Protein AF-A0A0D9X456-F1 (afdb_monomer)

Organism: NCBI:txid77586

Mean predicted aligned error: 15.28 Å

Sequence (81 aa):
MAEAAATAVECGVDVHVIAFLPGGDGATKHTFLGAPTEATAAAEVAKRNQAAAAKDKTKLMAFVGKDVSKMTMEEAKTIRN

Radius of gyration: 27.47 Å; Cα contacts (8 Å, |Δi|>4): 62; chains: 1; bounding box: 58×26×68 Å

Structure (mmCIF, N/CA/C/O backbone):
data_AF-A0A0D9X456-F1
#
_entry.id   AF-A0A0D9X456-F1
#
loop_
_atom_site.group_PDB
_atom_site.id
_atom_site.type_symbol
_atom_site.label_atom_id
_atom_site.label_alt_id
_atom_site.label_comp_id
_atom_site.label_asym_id
_atom_site.label_entity_id
_atom_site.label_seq_id
_atom_site.pdbx_PDB_ins_code
_atom_site.Cartn_x
_atom_site.Cartn_y
_atom_site.Cartn_z
_atom_site.occupancy
_atom_site.B_iso_or_equiv
_atom_site.auth_seq_id
_atom_site.auth_comp_id
_atom_site.auth_asym_id
_atom_site.auth_atom_id
_atom_site.pdbx_PDB_model_num
ATOM 1 N N . MET A 1 1 ? 12.975 5.954 -15.655 1.00 74.38 1 MET A N 1
ATOM 2 C CA . MET A 1 1 ? 12.940 5.945 -14.172 1.00 74.38 1 MET A CA 1
ATOM 3 C C . MET A 1 1 ? 12.439 7.248 -13.573 1.00 74.38 1 MET A C 1
ATOM 5 O O . MET A 1 1 ? 11.651 7.156 -12.648 1.00 74.38 1 MET A O 1
ATOM 9 N N . ALA A 1 2 ? 12.838 8.424 -14.078 1.00 78.94 2 ALA A N 1
ATOM 10 C CA . ALA A 1 2 ? 12.320 9.709 -13.585 1.00 78.94 2 ALA A CA 1
ATOM 11 C C . ALA A 1 2 ? 10.780 9.792 -13.622 1.00 78.94 2 ALA A C 1
ATOM 13 O O . ALA A 1 2 ? 10.169 10.230 -12.659 1.00 78.94 2 ALA A O 1
ATOM 14 N N . GLU A 1 3 ? 10.163 9.273 -14.684 1.00 82.44 3 GLU A N 1
ATOM 15 C CA . GLU A 1 3 ? 8.704 9.191 -14.815 1.00 82.44 3 GLU A CA 1
ATOM 16 C C . GLU A 1 3 ? 8.064 8.280 -13.755 1.00 82.44 3 GLU A C 1
ATOM 18 O O . GLU A 1 3 ? 7.165 8.706 -13.047 1.00 82.44 3 GLU A O 1
ATOM 23 N N . ALA A 1 4 ? 8.598 7.070 -13.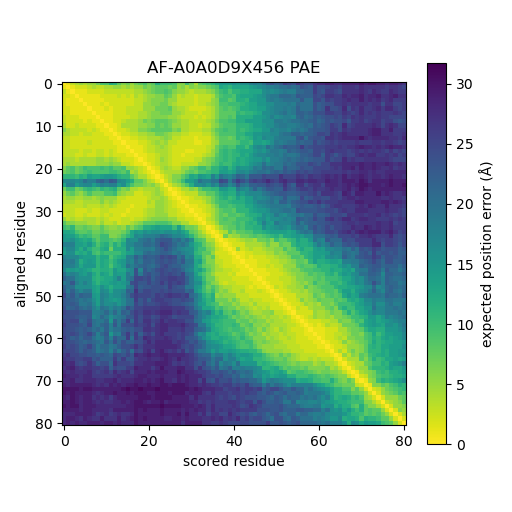547 1.00 82.12 4 ALA A N 1
ATOM 24 C CA . ALA A 1 4 ? 8.109 6.150 -12.512 1.00 82.12 4 ALA A CA 1
ATOM 25 C C . ALA A 1 4 ? 8.240 6.722 -11.088 1.00 82.12 4 ALA A C 1
ATOM 27 O O . ALA A 1 4 ? 7.382 6.476 -10.242 1.00 82.12 4 ALA A O 1
ATOM 28 N N . ALA A 1 5 ? 9.298 7.498 -10.829 1.00 80.12 5 ALA A N 1
ATOM 29 C CA . ALA A 1 5 ? 9.465 8.214 -9.571 1.00 80.12 5 ALA A CA 1
ATOM 30 C C . ALA A 1 5 ? 8.431 9.342 -9.416 1.00 80.12 5 ALA A C 1
ATOM 32 O O . ALA A 1 5 ? 7.855 9.487 -8.341 1.00 80.12 5 ALA A O 1
ATOM 33 N N . ALA A 1 6 ? 8.157 10.103 -10.482 1.00 82.25 6 ALA A N 1
ATOM 34 C CA . ALA A 1 6 ? 7.128 11.140 -10.479 1.00 82.25 6 ALA A CA 1
ATOM 35 C C . ALA A 1 6 ? 5.733 10.544 -10.236 1.00 82.25 6 ALA A C 1
ATOM 37 O O . ALA A 1 6 ? 5.021 11.018 -9.358 1.00 82.25 6 ALA A O 1
ATOM 38 N N . THR A 1 7 ? 5.384 9.442 -10.907 1.00 81.12 7 THR A N 1
ATOM 39 C CA . THR A 1 7 ? 4.098 8.754 -10.712 1.00 81.12 7 THR A CA 1
ATOM 40 C C . THR A 1 7 ? 3.927 8.233 -9.285 1.00 81.12 7 THR A C 1
ATOM 42 O O . THR A 1 7 ? 2.840 8.344 -8.724 1.00 81.12 7 THR A O 1
ATOM 45 N N . ALA A 1 8 ? 4.988 7.700 -8.668 1.00 83.31 8 ALA A N 1
ATOM 46 C CA . ALA A 1 8 ? 4.922 7.242 -7.280 1.00 83.31 8 ALA A CA 1
ATOM 47 C C . ALA A 1 8 ? 4.570 8.388 -6.317 1.00 83.31 8 ALA A C 1
ATOM 49 O O . ALA A 1 8 ? 3.762 8.221 -5.404 1.00 83.31 8 ALA A O 1
ATOM 50 N N . VAL A 1 9 ? 5.140 9.573 -6.552 1.00 81.12 9 VAL A N 1
ATOM 51 C CA . VAL A 1 9 ? 4.896 10.770 -5.739 1.00 81.12 9 VAL A CA 1
ATOM 52 C C . VAL A 1 9 ? 3.523 11.380 -6.025 1.00 81.12 9 VAL A C 1
ATOM 54 O O . VAL A 1 9 ? 2.779 11.649 -5.088 1.00 81.12 9 VAL A O 1
ATOM 57 N N . GLU A 1 10 ? 3.164 11.574 -7.295 1.00 79.81 10 GLU A N 1
ATOM 58 C CA . GLU A 1 10 ? 1.901 12.207 -7.702 1.00 79.81 10 GLU A CA 1
ATOM 59 C C . GLU A 1 10 ? 0.679 11.381 -7.299 1.00 79.81 10 GLU A C 1
ATOM 61 O O . GLU A 1 10 ? -0.321 11.925 -6.833 1.00 79.81 10 GLU A O 1
ATOM 66 N N . CYS A 1 11 ? 0.754 10.061 -7.464 1.00 79.12 11 CYS A N 1
ATOM 67 C CA . CYS A 1 11 ? -0.352 9.170 -7.141 1.00 79.12 11 CYS A CA 1
ATOM 68 C C . CYS A 1 11 ? -0.312 8.671 -5.688 1.00 79.12 11 CYS A C 1
ATOM 70 O O . CYS A 1 11 ? -1.287 8.072 -5.234 1.00 79.12 11 CYS A O 1
ATOM 72 N N . GLY A 1 12 ? 0.788 8.898 -4.961 1.00 77.25 12 GLY A N 1
ATOM 73 C CA . GLY A 1 12 ? 0.981 8.406 -3.594 1.00 77.25 12 GLY A CA 1
ATOM 74 C C . GLY A 1 12 ? 0.897 6.882 -3.479 1.00 77.25 12 GLY A C 1
ATOM 75 O O . GLY A 1 12 ? 0.384 6.362 -2.489 1.00 77.25 12 GLY A O 1
ATOM 76 N N . VAL A 1 13 ? 1.351 6.170 -4.514 1.00 80.75 13 VAL A N 1
ATOM 77 C CA . VAL A 1 13 ? 1.375 4.702 -4.583 1.00 80.75 13 VAL A CA 1
ATOM 78 C C . VAL A 1 13 ? 2.789 4.208 -4.840 1.00 80.75 13 VAL A C 1
ATOM 80 O O . VAL A 1 13 ? 3.588 4.881 -5.489 1.00 80.75 13 VAL A O 1
ATOM 83 N N . ASP A 1 14 ? 3.090 3.003 -4.370 1.00 87.00 14 ASP A N 1
ATOM 84 C CA . ASP A 1 14 ? 4.377 2.375 -4.638 1.00 87.00 14 ASP A CA 1
ATOM 85 C C . ASP A 1 14 ? 4.457 1.909 -6.094 1.00 87.00 14 ASP A C 1
ATOM 87 O O . ASP A 1 14 ? 3.568 1.224 -6.606 1.00 87.00 14 ASP A O 1
ATOM 91 N N . VAL A 1 15 ? 5.555 2.255 -6.764 1.00 87.75 15 VAL A N 1
ATOM 92 C CA . VAL A 1 15 ? 5.814 1.881 -8.156 1.00 87.75 15 VAL A CA 1
ATOM 93 C C . VAL A 1 15 ? 7.026 0.963 -8.216 1.00 87.75 15 VAL A C 1
ATOM 95 O O . VAL A 1 15 ? 8.129 1.309 -7.787 1.00 87.75 15 VAL A O 1
ATOM 98 N N . HIS A 1 16 ? 6.835 -0.219 -8.801 1.00 90.56 16 HIS A N 1
ATOM 99 C CA . HIS A 1 16 ? 7.905 -1.179 -9.050 1.00 90.56 16 HIS A CA 1
ATOM 100 C C . HIS A 1 16 ? 8.213 -1.248 -10.542 1.00 90.56 16 HIS A C 1
ATOM 102 O O . HIS A 1 16 ? 7.350 -1.575 -11.352 1.00 90.56 16 HIS A O 1
ATOM 108 N N . VAL A 1 17 ? 9.467 -0.990 -10.898 1.00 90.75 17 VAL A N 1
ATOM 109 C CA . VAL A 1 17 ? 9.967 -1.112 -12.267 1.00 90.75 17 VAL A CA 1
ATOM 110 C C . VAL A 1 17 ? 10.910 -2.301 -12.328 1.00 90.75 17 VAL A C 1
ATOM 112 O O . VAL A 1 17 ? 11.872 -2.374 -11.566 1.00 90.75 17 VAL A O 1
ATOM 115 N N . ILE A 1 18 ? 10.642 -3.227 -13.243 1.00 90.38 18 ILE A N 1
ATOM 116 C CA . ILE A 1 18 ? 11.528 -4.352 -13.541 1.00 90.38 18 ILE A CA 1
ATOM 117 C C . ILE A 1 18 ? 12.045 -4.139 -14.960 1.00 90.38 18 ILE A C 1
ATOM 119 O O . ILE A 1 18 ? 11.272 -4.192 -15.914 1.00 90.38 18 ILE A O 1
ATOM 123 N N . ALA A 1 19 ? 13.336 -3.853 -15.093 1.00 88.25 19 ALA A N 1
ATOM 124 C CA . ALA A 1 19 ? 13.987 -3.681 -16.382 1.00 8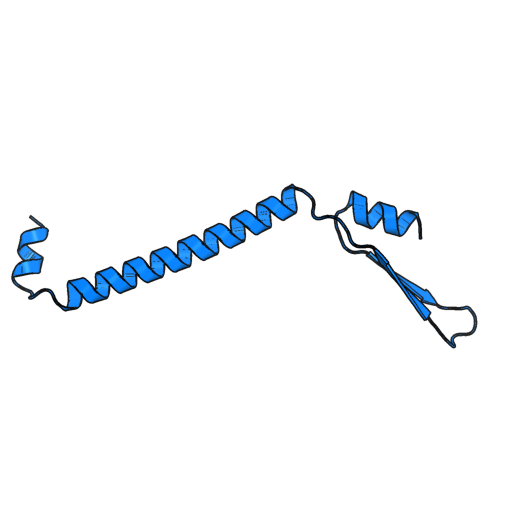8.25 19 ALA A CA 1
ATOM 125 C C . ALA A 1 19 ? 14.768 -4.950 -16.723 1.00 88.25 19 ALA A C 1
ATOM 127 O O . ALA A 1 19 ? 15.666 -5.351 -15.987 1.00 88.25 19 ALA A O 1
ATOM 128 N N . PHE A 1 20 ? 14.417 -5.587 -17.835 1.00 87.44 20 PHE A N 1
ATOM 129 C CA . PHE A 1 20 ? 15.123 -6.762 -18.337 1.00 87.44 20 PHE A CA 1
ATOM 130 C C . PHE A 1 20 ? 16.282 -6.323 -19.224 1.00 87.44 20 PHE A C 1
ATOM 132 O O . PHE A 1 20 ? 16.108 -5.477 -20.105 1.00 87.44 20 PHE A O 1
ATOM 139 N N . LEU A 1 21 ? 17.462 -6.896 -18.994 1.00 81.06 21 LEU A N 1
ATOM 140 C CA . LEU A 1 21 ? 18.611 -6.637 -19.849 1.00 81.06 21 LEU A CA 1
ATOM 141 C C . LEU A 1 21 ? 18.415 -7.339 -21.203 1.00 81.06 21 LEU A C 1
ATOM 143 O O . LEU A 1 21 ? 17.962 -8.490 -21.243 1.00 81.06 21 LEU A O 1
ATOM 147 N N . PRO A 1 22 ? 18.764 -6.682 -22.322 1.00 78.75 22 PRO A N 1
ATOM 148 C CA . PRO A 1 22 ? 18.751 -7.334 -23.623 1.00 78.75 22 PRO A CA 1
ATOM 149 C C . PRO A 1 22 ? 19.725 -8.520 -23.602 1.00 78.75 22 PRO A C 1
ATOM 151 O O . PRO A 1 22 ? 20.891 -8.359 -23.254 1.00 78.75 22 PRO A O 1
ATOM 154 N N . GLY A 1 23 ? 19.230 -9.714 -23.938 1.00 81.06 23 GLY A N 1
ATOM 155 C CA . GLY A 1 23 ? 19.989 -10.971 -23.851 1.00 81.06 23 GLY A CA 1
ATOM 156 C C . GLY A 1 23 ? 19.510 -11.945 -22.767 1.00 81.06 23 GLY A C 1
ATOM 157 O O . GLY A 1 23 ? 19.902 -13.102 -22.801 1.00 81.06 23 GLY A O 1
ATOM 158 N N . GLY A 1 24 ? 18.608 -11.533 -21.868 1.00 68.25 24 GLY A N 1
ATOM 159 C CA . GLY A 1 24 ? 17.788 -12.452 -21.061 1.00 68.25 24 GLY A CA 1
ATOM 160 C C . GLY A 1 24 ? 18.392 -12.983 -19.754 1.00 68.25 24 GLY A C 1
ATOM 161 O O . GLY A 1 24 ? 17.647 -13.543 -18.956 1.00 68.25 24 GLY A O 1
ATOM 162 N N . ASP A 1 25 ? 19.677 -12.760 -19.479 1.00 72.56 25 ASP A N 1
ATOM 163 C CA . ASP A 1 25 ? 20.341 -13.316 -18.283 1.00 72.56 25 ASP A CA 1
ATOM 164 C C . ASP A 1 25 ? 20.062 -12.562 -16.969 1.00 72.56 25 ASP A C 1
ATOM 166 O O . ASP A 1 25 ? 20.512 -12.975 -15.899 1.00 72.56 25 ASP A O 1
ATOM 170 N N . GLY A 1 26 ? 19.312 -11.455 -16.995 1.00 75.00 26 GLY A N 1
ATOM 171 C CA . GLY A 1 26 ? 19.019 -10.729 -15.763 1.00 75.00 26 GLY A CA 1
ATOM 172 C C . GLY A 1 26 ? 17.998 -9.607 -15.877 1.00 75.00 26 GLY A C 1
ATOM 173 O O . GLY A 1 26 ? 17.731 -9.063 -16.951 1.00 75.00 26 GLY A O 1
ATOM 174 N N . ALA A 1 27 ? 17.448 -9.243 -14.718 1.00 87.62 27 ALA A N 1
ATOM 175 C CA . ALA A 1 27 ? 16.561 -8.103 -14.552 1.00 87.62 27 ALA A CA 1
ATOM 176 C C . A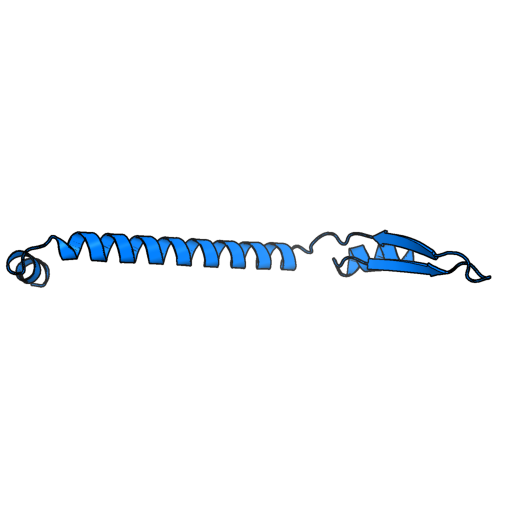LA A 1 27 ? 16.999 -7.243 -13.364 1.00 87.62 27 ALA A C 1
ATOM 178 O O . ALA A 1 27 ? 17.355 -7.764 -12.304 1.00 87.62 27 ALA A O 1
ATOM 179 N N . THR A 1 28 ? 16.930 -5.924 -13.519 1.00 85.44 28 THR A N 1
ATOM 180 C CA . THR A 1 28 ? 17.107 -4.975 -12.422 1.00 85.44 28 THR A CA 1
ATOM 181 C C . THR A 1 28 ? 15.746 -4.521 -11.912 1.00 85.44 28 THR A C 1
ATOM 183 O O . THR A 1 28 ? 14.886 -4.066 -12.669 1.00 85.44 28 THR A O 1
ATOM 186 N N . LYS A 1 29 ? 15.534 -4.660 -10.601 1.00 89.44 29 LYS A N 1
ATOM 187 C CA . LYS A 1 29 ? 14.323 -4.191 -9.925 1.00 89.44 29 LYS A CA 1
ATOM 188 C C . LYS A 1 29 ? 14.595 -2.845 -9.264 1.00 89.44 29 LYS A C 1
ATOM 190 O O . LYS A 1 29 ? 15.527 -2.714 -8.475 1.00 89.44 29 LYS A O 1
ATOM 195 N N . HIS A 1 30 ? 13.723 -1.884 -9.524 1.00 87.19 30 HIS A N 1
ATOM 196 C CA . HIS A 1 30 ? 13.707 -0.576 -8.887 1.00 87.19 30 HIS A CA 1
ATOM 197 C C . HIS A 1 30 ? 12.361 -0.380 -8.198 1.00 87.19 30 HIS A C 1
ATOM 199 O O . HIS A 1 30 ? 11.315 -0.696 -8.763 1.00 87.19 30 HIS A O 1
ATOM 205 N N . THR A 1 31 ? 12.393 0.115 -6.966 1.00 87.75 31 THR A N 1
ATOM 206 C CA . THR A 1 31 ? 11.193 0.405 -6.180 1.00 87.75 31 THR A CA 1
ATOM 207 C C . THR A 1 31 ? 11.197 1.880 -5.832 1.00 87.75 31 THR A C 1
ATOM 209 O O . THR A 1 31 ? 12.181 2.378 -5.288 1.00 87.75 31 THR A O 1
ATOM 212 N N . PHE A 1 32 ? 10.095 2.549 -6.138 1.00 86.50 32 PHE A N 1
ATOM 213 C CA . PHE A 1 32 ? 9.832 3.934 -5.787 1.00 86.50 32 PHE A CA 1
ATOM 214 C C . PHE A 1 32 ? 8.667 3.936 -4.811 1.00 86.50 32 PHE A C 1
ATOM 216 O O . PHE A 1 32 ? 7.599 3.420 -5.136 1.00 86.50 32 PHE A O 1
ATOM 223 N N . LEU A 1 33 ? 8.900 4.455 -3.609 1.00 83.25 33 LEU A N 1
ATOM 224 C CA . LEU A 1 33 ? 7.868 4.525 -2.584 1.00 83.25 33 LEU A CA 1
ATOM 225 C C . LEU A 1 33 ? 7.059 5.801 -2.777 1.00 83.25 33 LEU A C 1
ATOM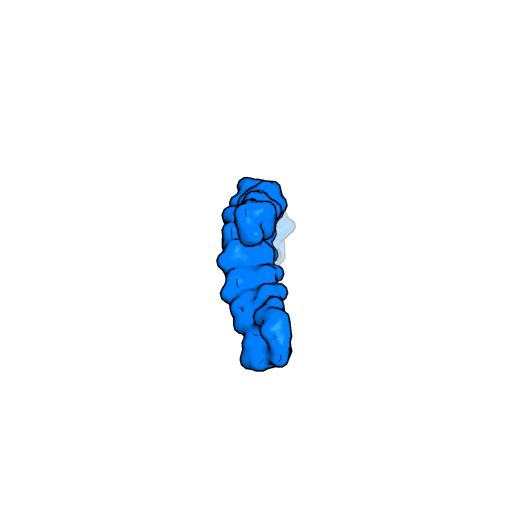 227 O O . LEU A 1 33 ? 7.636 6.889 -2.860 1.00 83.25 33 LEU A O 1
ATOM 231 N N . GLY A 1 34 ? 5.742 5.658 -2.848 1.00 80.50 34 GLY A N 1
ATOM 232 C CA . GLY A 1 34 ? 4.838 6.798 -2.846 1.00 80.50 34 GLY A CA 1
ATOM 233 C C . GLY A 1 34 ? 4.657 7.304 -1.421 1.00 80.50 34 GLY A C 1
ATOM 234 O O . GLY A 1 34 ? 4.445 6.517 -0.499 1.00 80.50 34 GLY A O 1
ATOM 235 N N . ALA A 1 35 ? 4.746 8.617 -1.202 1.00 72.00 35 ALA A N 1
ATOM 236 C CA . ALA A 1 35 ? 4.342 9.167 0.087 1.00 72.00 35 ALA A CA 1
ATOM 237 C C . ALA A 1 35 ? 2.816 9.018 0.220 1.00 72.00 35 ALA A C 1
ATOM 239 O O . ALA A 1 35 ? 2.100 9.342 -0.732 1.00 72.00 35 ALA A O 1
ATOM 240 N N . PRO A 1 36 ? 2.294 8.550 1.367 1.00 62.47 36 PRO A N 1
ATOM 241 C CA . PRO A 1 36 ? 0.856 8.483 1.563 1.00 62.47 36 PRO A CA 1
ATOM 242 C C . PRO A 1 36 ? 0.276 9.891 1.428 1.00 62.47 36 PRO A C 1
ATOM 244 O O . PRO A 1 36 ? 0.710 10.825 2.103 1.00 62.47 36 PRO A O 1
ATOM 247 N N . THR A 1 37 ? -0.713 10.045 0.551 1.00 64.31 37 THR A N 1
ATOM 248 C CA . THR A 1 37 ? -1.456 11.303 0.445 1.00 64.31 37 THR A CA 1
ATOM 249 C C . THR A 1 37 ? -2.185 11.574 1.760 1.00 64.31 37 THR A C 1
ATOM 251 O O . THR A 1 37 ? -2.607 10.640 2.452 1.00 64.31 37 THR A O 1
ATOM 254 N N . GLU A 1 38 ? 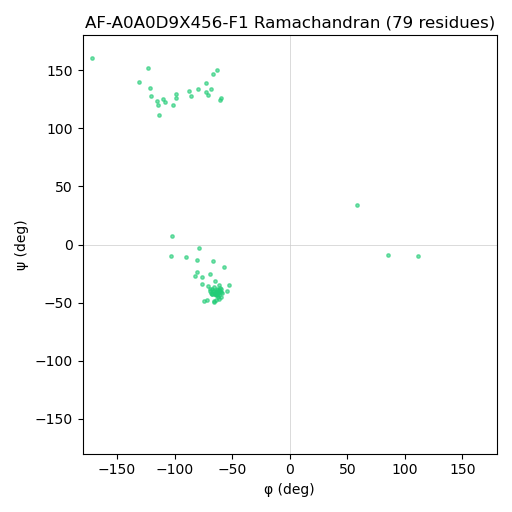-2.391 12.845 2.104 1.00 63.16 38 GLU A N 1
ATOM 255 C CA . GLU A 1 38 ? -3.114 13.227 3.326 1.00 63.16 38 GLU A CA 1
ATOM 256 C C . GLU A 1 38 ? -4.492 12.548 3.423 1.00 63.16 38 GLU A C 1
ATOM 258 O O . GLU A 1 38 ? -4.902 12.113 4.499 1.00 63.16 38 GLU A O 1
ATOM 263 N N . ALA A 1 39 ? -5.169 12.356 2.284 1.00 60.91 39 ALA A N 1
ATOM 264 C CA . ALA A 1 39 ? -6.438 11.638 2.197 1.00 60.91 39 ALA A CA 1
ATOM 265 C C . ALA A 1 39 ? -6.312 10.159 2.607 1.00 60.91 39 ALA A C 1
ATOM 267 O O . ALA A 1 39 ? -7.138 9.648 3.367 1.00 60.91 39 ALA A O 1
ATOM 268 N N . THR A 1 40 ? -5.264 9.469 2.149 1.00 64.50 40 THR A N 1
ATOM 269 C CA . THR A 1 40 ? -5.003 8.073 2.538 1.00 64.50 40 THR A CA 1
ATOM 270 C C . THR A 1 40 ? -4.579 7.939 4.000 1.00 64.50 40 THR A C 1
ATOM 272 O O . THR A 1 40 ? -5.055 7.034 4.687 1.00 64.50 40 THR A O 1
ATOM 275 N N . ALA A 1 41 ? -3.779 8.876 4.516 1.00 63.28 41 ALA A N 1
ATOM 276 C CA . ALA A 1 41 ? -3.392 8.905 5.924 1.00 63.28 41 ALA A CA 1
ATOM 277 C C . ALA A 1 41 ? -4.609 9.135 6.839 1.00 63.28 41 ALA A C 1
ATOM 279 O O . ALA A 1 41 ? -4.797 8.423 7.829 1.00 63.28 41 ALA A O 1
ATOM 280 N N . ALA A 1 42 ? -5.493 10.068 6.475 1.00 66.38 42 ALA A N 1
ATOM 281 C CA . ALA A 1 42 ? -6.732 10.331 7.201 1.00 66.38 42 ALA A CA 1
ATOM 282 C C . ALA A 1 42 ? -7.687 9.123 7.188 1.00 66.38 42 ALA A C 1
ATOM 284 O O . ALA A 1 42 ? -8.270 8.784 8.222 1.00 66.38 42 ALA A O 1
ATOM 285 N N . ALA A 1 43 ? -7.815 8.431 6.051 1.00 70.06 43 ALA A N 1
ATOM 286 C CA . ALA A 1 43 ? -8.624 7.218 5.945 1.00 70.06 43 ALA A CA 1
ATOM 287 C C . ALA A 1 43 ? -8.084 6.082 6.832 1.00 70.06 43 ALA A C 1
ATOM 289 O O . ALA A 1 43 ? -8.857 5.371 7.484 1.00 70.06 43 ALA A O 1
ATOM 290 N N . GLU A 1 44 ? -6.762 5.925 6.912 1.00 71.56 44 GLU A N 1
ATOM 291 C CA . GLU A 1 44 ? -6.146 4.918 7.772 1.00 71.56 44 GLU A CA 1
ATOM 292 C C . GLU A 1 44 ? -6.355 5.228 9.263 1.00 71.56 44 GLU A C 1
ATOM 294 O O . GLU A 1 44 ? -6.721 4.344 10.045 1.00 71.56 44 GLU A O 1
ATOM 299 N N . VAL A 1 45 ? -6.207 6.496 9.659 1.00 72.94 45 VAL A N 1
ATOM 300 C CA . VAL A 1 45 ? -6.480 6.957 11.028 1.00 72.94 45 VAL A CA 1
ATOM 301 C C . VAL A 1 45 ? -7.949 6.742 11.396 1.00 72.94 45 VAL A C 1
ATOM 303 O O . VAL A 1 45 ? -8.239 6.211 12.469 1.00 72.94 45 VAL A O 1
ATOM 306 N N . ALA A 1 46 ? -8.886 7.061 10.500 1.00 71.38 46 ALA A N 1
ATOM 307 C CA . ALA A 1 46 ? -10.308 6.807 10.720 1.00 71.38 46 ALA A CA 1
ATOM 308 C C . ALA A 1 46 ? -10.595 5.311 10.942 1.00 71.38 46 ALA A C 1
ATOM 310 O O . ALA A 1 46 ? -11.334 4.949 11.861 1.00 71.38 46 ALA A O 1
ATOM 311 N N . LYS A 1 47 ? -9.956 4.427 10.166 1.00 75.19 47 LYS A N 1
ATOM 312 C CA . LYS A 1 47 ? -10.085 2.970 10.320 1.00 75.19 47 LYS A CA 1
ATOM 313 C C . LYS A 1 47 ? -9.529 2.479 11.661 1.00 75.19 47 LYS A C 1
ATOM 315 O O . LYS A 1 47 ? -10.169 1.664 12.328 1.00 75.19 47 LYS A O 1
ATOM 320 N N . ARG A 1 48 ? -8.372 2.996 12.092 1.00 72.00 48 ARG A N 1
ATOM 321 C CA . ARG A 1 48 ? -7.787 2.686 13.411 1.00 72.00 48 ARG A CA 1
ATOM 322 C C . ARG A 1 48 ? -8.691 3.166 14.551 1.00 72.00 48 ARG A C 1
ATOM 324 O O . ARG A 1 48 ? -8.927 2.407 15.489 1.00 72.00 48 ARG A O 1
ATOM 331 N N . ASN A 1 49 ? -9.264 4.364 14.438 1.00 75.12 49 ASN A N 1
ATOM 332 C CA . ASN A 1 49 ? -10.175 4.923 15.440 1.00 75.12 49 ASN A CA 1
ATOM 333 C C . ASN A 1 49 ? -11.490 4.135 15.540 1.00 75.12 49 ASN A C 1
ATOM 335 O O . ASN A 1 49 ? -11.955 3.866 16.646 1.00 75.12 49 ASN A O 1
ATOM 339 N N . GLN A 1 50 ? -12.062 3.685 14.418 1.00 71.81 50 GLN A N 1
ATOM 340 C CA . GLN A 1 50 ? -13.239 2.806 14.434 1.00 71.81 50 GLN A CA 1
ATOM 341 C C . GLN A 1 50 ? -12.934 1.450 15.085 1.00 71.81 50 GLN A C 1
ATOM 343 O O . GLN A 1 50 ? -13.729 0.949 15.881 1.00 71.81 50 GLN A O 1
ATOM 348 N N . ALA A 1 51 ? -11.766 0.869 14.797 1.00 69.94 51 ALA A N 1
ATOM 349 C CA . ALA A 1 51 ? -11.341 -0.383 15.416 1.00 69.94 51 ALA A CA 1
ATOM 350 C C . ALA A 1 51 ? -11.101 -0.237 16.931 1.00 69.94 51 ALA A C 1
ATOM 352 O O . ALA A 1 51 ? -11.424 -1.150 17.693 1.00 69.94 51 ALA A O 1
ATOM 353 N N . ALA A 1 52 ? -10.566 0.903 17.380 1.00 72.38 52 ALA A N 1
ATOM 354 C CA . ALA A 1 52 ? -10.413 1.218 18.799 1.00 72.38 52 ALA A CA 1
ATOM 355 C C . ALA A 1 52 ? -11.779 1.376 19.488 1.00 72.38 52 ALA A C 1
ATOM 357 O O . ALA A 1 52 ? -12.057 0.677 20.462 1.00 72.38 52 ALA A O 1
ATOM 358 N N . ALA A 1 53 ? -12.681 2.175 18.910 1.00 71.94 53 ALA A N 1
ATOM 359 C CA . ALA A 1 53 ? -14.029 2.377 19.439 1.00 71.94 53 ALA A CA 1
ATOM 360 C C . ALA A 1 53 ? -14.834 1.066 19.530 1.00 71.94 53 ALA A C 1
ATOM 362 O O . ALA A 1 53 ? -15.552 0.837 20.504 1.00 71.94 53 ALA A O 1
ATOM 363 N N . ALA A 1 54 ? -14.694 0.163 18.553 1.00 71.56 54 ALA A N 1
ATOM 364 C CA . ALA A 1 54 ? -15.340 -1.149 18.589 1.00 71.56 54 ALA A CA 1
ATOM 365 C C . ALA A 1 54 ? -14.798 -2.042 19.723 1.00 71.56 54 ALA A C 1
ATOM 367 O O . ALA A 1 54 ? -15.573 -2.722 20.406 1.00 71.56 54 ALA A O 1
ATOM 368 N N . LYS A 1 55 ? -13.479 -2.023 19.965 1.00 71.56 55 LYS A N 1
ATOM 369 C CA . LYS A 1 55 ? -12.849 -2.754 21.078 1.00 71.56 55 LYS A CA 1
ATOM 370 C C . LYS A 1 55 ? -13.308 -2.222 22.433 1.00 71.56 55 LYS A C 1
ATOM 372 O O . LYS A 1 55 ? -13.634 -3.022 23.309 1.00 71.56 55 LYS A O 1
ATOM 377 N N . ASP A 1 56 ? -13.395 -0.907 22.588 1.00 73.94 56 ASP A N 1
ATOM 378 C CA . ASP A 1 56 ? -13.840 -0.287 23.838 1.00 73.94 56 ASP A CA 1
ATOM 379 C C . ASP A 1 56 ? -15.326 -0.5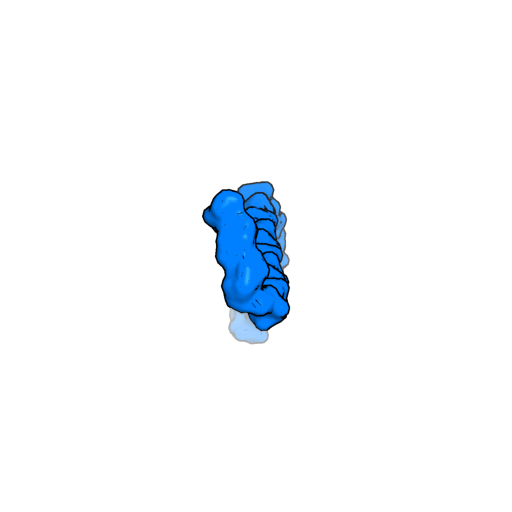31 24.096 1.00 73.94 56 ASP A C 1
ATOM 381 O O . ASP A 1 56 ? -15.699 -0.901 25.209 1.00 73.94 56 ASP A O 1
ATOM 385 N N . LYS A 1 57 ? -16.172 -0.474 23.058 1.00 72.81 57 LYS A N 1
ATOM 386 C CA . LYS A 1 57 ? -17.584 -0.871 23.163 1.00 72.81 57 LYS A CA 1
ATOM 387 C C . LYS A 1 57 ? -17.732 -2.331 23.596 1.00 72.81 57 LYS A C 1
ATOM 389 O O . LYS A 1 57 ? -18.579 -2.643 24.428 1.00 72.81 57 LYS A O 1
ATOM 394 N N . THR A 1 58 ? -16.898 -3.224 23.067 1.00 74.50 58 THR A N 1
ATOM 395 C CA . THR A 1 58 ? -16.925 -4.651 23.428 1.00 74.50 58 THR A CA 1
ATOM 396 C C . THR A 1 58 ? -16.496 -4.864 24.881 1.00 74.50 58 THR A C 1
ATOM 398 O O . THR A 1 58 ? -17.150 -5.602 25.614 1.00 74.50 58 THR A O 1
ATOM 401 N N . LYS A 1 59 ? -15.442 -4.171 25.333 1.00 75.06 59 LYS A N 1
ATOM 4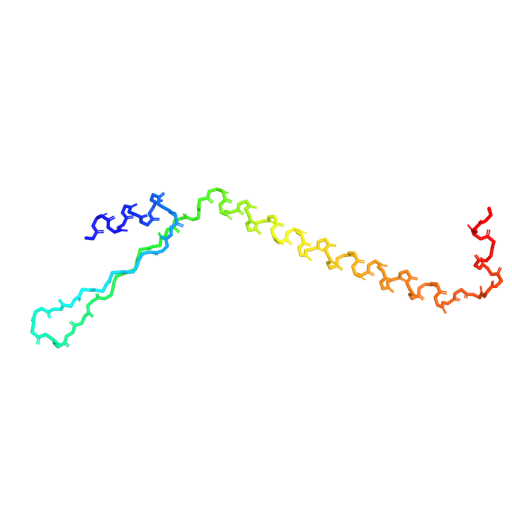02 C CA . LYS A 1 59 ? -15.004 -4.194 26.736 1.00 75.06 59 LYS A CA 1
ATOM 403 C C . LYS A 1 59 ? -16.062 -3.635 27.684 1.00 75.06 59 LYS A C 1
ATOM 405 O O . LYS A 1 59 ? -16.290 -4.229 28.732 1.00 75.06 59 LYS A O 1
ATOM 410 N N . LEU A 1 60 ? -16.727 -2.542 27.306 1.00 71.81 60 LEU A N 1
ATOM 411 C CA . LEU A 1 60 ? -17.810 -1.953 28.090 1.00 71.81 60 LEU A CA 1
ATOM 412 C C . LEU A 1 60 ? -18.975 -2.937 28.242 1.00 71.81 60 LEU A C 1
ATOM 414 O O . LEU A 1 60 ? -19.432 -3.175 29.354 1.00 71.81 60 LEU A O 1
ATOM 418 N N . MET A 1 61 ? -19.406 -3.571 27.148 1.00 75.12 61 MET A N 1
ATOM 419 C CA . MET A 1 61 ? -20.480 -4.572 27.183 1.00 75.12 61 MET A CA 1
ATOM 420 C C . MET A 1 61 ? -20.099 -5.801 28.020 1.00 75.12 61 MET A C 1
ATOM 422 O O . MET A 1 61 ? -20.927 -6.313 28.770 1.00 75.12 61 MET A O 1
ATOM 426 N N . ALA A 1 62 ? -18.842 -6.247 27.952 1.00 77.25 62 ALA A N 1
ATOM 427 C CA . ALA A 1 62 ? -18.344 -7.344 28.780 1.00 77.25 62 ALA A CA 1
ATOM 428 C C . ALA A 1 62 ? -18.284 -6.976 30.274 1.00 77.25 62 ALA A C 1
ATOM 430 O O . ALA A 1 62 ? -18.598 -7.809 31.125 1.00 77.25 62 ALA A O 1
ATOM 431 N N . PHE A 1 63 ? -17.910 -5.735 30.602 1.00 72.81 63 PHE A N 1
ATOM 432 C CA . PHE A 1 63 ? -17.913 -5.233 31.976 1.00 72.81 63 PHE A CA 1
ATOM 433 C C . PHE A 1 63 ? -19.337 -5.149 32.537 1.00 72.81 63 PHE A C 1
ATOM 435 O O . PHE A 1 63 ? -19.595 -5.706 33.599 1.00 72.81 63 PHE A O 1
ATOM 442 N N . VAL A 1 64 ? -20.275 -4.557 31.786 1.00 72.06 64 VAL A N 1
ATOM 443 C CA . VAL A 1 64 ? -21.695 -4.473 32.170 1.00 72.06 64 VAL A CA 1
ATOM 444 C C . VAL A 1 64 ? -22.299 -5.866 32.356 1.00 72.06 64 VAL A C 1
ATOM 446 O O . VAL A 1 64 ? -22.946 -6.122 33.365 1.00 72.06 64 VAL A O 1
ATOM 449 N N . GLY A 1 65 ? -22.045 -6.805 31.439 1.00 70.69 65 GLY A N 1
ATOM 450 C CA . GLY A 1 65 ? -22.534 -8.180 31.576 1.00 70.69 65 GLY A CA 1
ATOM 451 C C . GLY A 1 65 ? -22.001 -8.884 32.831 1.00 70.69 65 GLY A C 1
ATOM 452 O O . GLY A 1 65 ? -22.738 -9.608 33.498 1.00 70.69 65 GLY A O 1
ATOM 453 N N . LYS A 1 66 ? -20.736 -8.638 33.192 1.00 72.31 66 LYS A N 1
ATOM 454 C CA . LYS A 1 66 ? -20.114 -9.193 34.402 1.00 72.31 66 LYS A CA 1
ATOM 455 C C . LYS A 1 66 ? -20.661 -8.573 35.691 1.00 72.31 66 LYS A C 1
ATOM 457 O O . LYS A 1 66 ? -20.773 -9.289 36.684 1.00 72.31 66 LYS A O 1
ATOM 462 N N . ASP A 1 67 ? -20.982 -7.284 35.673 1.00 67.25 67 ASP A N 1
ATOM 463 C CA . ASP A 1 67 ? -21.541 -6.560 36.818 1.00 67.25 67 ASP A CA 1
ATOM 464 C C . A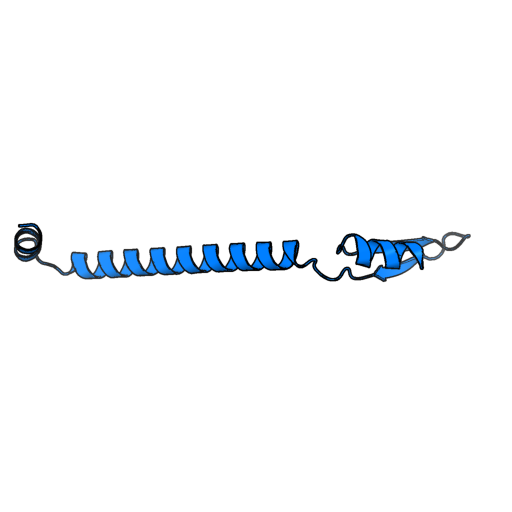SP A 1 67 ? -22.999 -6.975 37.080 1.00 67.25 67 ASP A C 1
ATOM 466 O O . ASP A 1 67 ? -23.347 -7.412 38.176 1.00 67.25 67 ASP A O 1
ATOM 470 N N . VAL A 1 68 ? -23.822 -7.015 36.025 1.00 61.12 68 VAL A N 1
ATOM 471 C CA . VAL A 1 68 ? -25.228 -7.451 36.106 1.00 61.12 68 VAL A CA 1
ATOM 472 C C . VAL A 1 68 ? -25.346 -8.932 36.487 1.00 61.12 68 VAL A C 1
ATOM 474 O O . VAL A 1 68 ? -26.273 -9.309 37.194 1.00 61.12 68 VAL A O 1
ATOM 477 N N . SER A 1 69 ? -24.388 -9.783 36.100 1.00 62.19 69 SER A N 1
ATOM 478 C CA . SER A 1 69 ? -24.377 -11.202 36.492 1.00 62.19 69 SER A CA 1
ATOM 479 C C . SER A 1 69 ? -24.148 -11.434 37.993 1.00 62.19 69 SER A C 1
ATOM 481 O O . SER A 1 69 ? -24.340 -12.560 38.455 1.00 62.19 69 SER A O 1
ATOM 483 N N . LYS A 1 70 ? -23.705 -10.420 38.745 1.00 63.56 70 LYS A N 1
ATOM 484 C CA . LYS A 1 70 ? -23.548 -10.484 40.204 1.00 63.56 70 LYS A CA 1
ATOM 485 C C . LYS A 1 70 ? -24.668 -9.772 40.963 1.00 63.56 70 LYS A C 1
ATOM 487 O O . LYS A 1 70 ? -24.742 -9.942 42.177 1.00 63.56 70 LYS A O 1
ATOM 492 N N . MET A 1 71 ? -25.529 -9.019 40.276 1.00 58.16 71 MET A N 1
ATOM 493 C CA . MET A 1 71 ? -26.737 -8.465 40.883 1.00 58.16 71 MET A CA 1
ATOM 494 C C . MET A 1 71 ? -27.741 -9.582 41.148 1.00 58.16 71 MET A C 1
ATOM 496 O O . MET A 1 71 ? -28.090 -10.367 40.264 1.00 58.16 71 MET A O 1
ATOM 500 N N . THR A 1 72 ? -28.238 -9.635 42.377 1.00 59.00 72 THR A N 1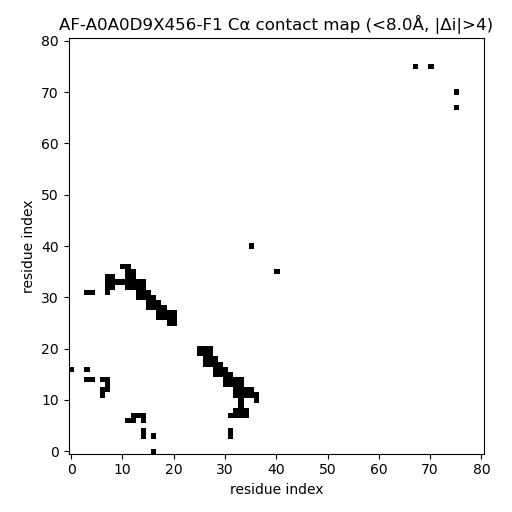
ATOM 501 C CA . THR A 1 72 ? -29.384 -10.475 42.714 1.00 59.00 72 THR A CA 1
ATOM 502 C C . THR A 1 72 ? -30.635 -9.943 41.994 1.00 59.00 72 THR A C 1
ATOM 504 O O . THR A 1 72 ? -30.769 -8.738 41.770 1.00 59.00 72 THR A O 1
ATOM 507 N N . MET A 1 73 ? -31.571 -10.820 41.591 1.00 58.75 73 MET A N 1
ATOM 508 C CA . MET A 1 73 ? -32.791 -10.406 40.861 1.00 58.75 73 MET A CA 1
ATOM 509 C C . MET A 1 73 ? -33.640 -9.365 41.620 1.00 58.75 73 MET A C 1
ATOM 511 O O . MET A 1 73 ? -34.453 -8.678 40.999 1.00 58.75 73 MET A O 1
ATOM 515 N N . GLU A 1 74 ? -33.454 -9.237 42.936 1.00 54.41 74 GLU A N 1
ATOM 516 C CA . GLU A 1 74 ? -34.148 -8.268 43.787 1.00 54.41 74 GLU A CA 1
ATOM 517 C C . GLU A 1 74 ? -33.610 -6.833 43.632 1.00 54.41 74 GLU A C 1
ATOM 519 O O . GLU A 1 74 ? -34.392 -5.889 43.628 1.00 54.41 74 GLU A O 1
ATOM 524 N N . GLU A 1 75 ? -32.308 -6.648 43.394 1.00 55.00 75 GLU A N 1
ATOM 525 C CA . GLU A 1 75 ? -31.690 -5.319 43.231 1.00 55.00 75 GLU A CA 1
ATOM 526 C C . GLU A 1 75 ? -31.852 -4.770 41.803 1.00 55.00 75 GLU A C 1
ATOM 528 O O . GLU A 1 75 ? -31.920 -3.559 41.590 1.00 55.00 75 GLU A O 1
ATOM 533 N N . ALA A 1 76 ? -31.977 -5.652 40.804 1.00 55.22 76 ALA A N 1
ATOM 534 C CA . ALA A 1 76 ? -32.139 -5.263 39.399 1.00 55.22 76 ALA A CA 1
ATOM 535 C C . ALA A 1 76 ? -33.501 -4.610 39.104 1.00 55.22 76 ALA A C 1
ATOM 537 O O . ALA A 1 76 ? -33.627 -3.825 38.162 1.00 55.22 76 ALA A O 1
ATOM 538 N N . LYS A 1 77 ? -34.525 -4.914 39.910 1.00 53.94 77 LYS A N 1
ATOM 539 C CA . LYS A 1 77 ? -35.869 -4.336 39.768 1.00 53.94 77 LYS A CA 1
ATOM 540 C C . LYS A 1 77 ? -35.949 -2.898 40.287 1.00 53.94 77 LYS A C 1
ATOM 542 O O . LYS A 1 77 ? -36.745 -2.123 39.771 1.00 53.94 77 LYS A O 1
ATOM 547 N N . THR A 1 78 ? -35.107 -2.537 41.252 1.00 52.44 78 THR A N 1
ATOM 548 C CA . THR A 1 78 ? -35.137 -1.231 41.929 1.00 52.44 78 THR A CA 1
ATOM 549 C C . THR A 1 78 ? -34.452 -0.124 41.123 1.00 52.44 78 THR A C 1
ATOM 551 O O . THR A 1 78 ? -34.800 1.037 41.275 1.00 52.44 78 THR A O 1
ATOM 554 N N . ILE A 1 79 ? -33.523 -0.462 40.220 1.00 56.81 79 ILE A N 1
ATOM 555 C CA . ILE A 1 79 ? -32.796 0.516 39.380 1.00 56.81 79 ILE A CA 1
ATOM 556 C C . ILE A 1 79 ? -33.623 0.971 38.157 1.00 56.81 79 ILE A C 1
ATOM 558 O O . ILE A 1 79 ? -33.277 1.945 37.493 1.00 56.81 79 ILE A O 1
ATOM 562 N N . ARG A 1 80 ? -34.722 0.273 37.832 1.00 52.03 80 ARG A N 1
ATOM 563 C CA . ARG A 1 80 ? -35.535 0.523 36.626 1.00 52.03 80 ARG A CA 1
ATOM 564 C C . ARG A 1 80 ? -36.841 1.294 36.881 1.00 52.03 80 ARG A C 1
ATOM 566 O O . ARG A 1 80 ? -37.629 1.405 35.943 1.00 52.03 80 ARG A O 1
ATOM 573 N N . ASN A 1 81 ? -37.060 1.794 38.100 1.00 40.69 81 ASN A N 1
ATOM 574 C CA . ASN A 1 81 ? -38.197 2.651 38.460 1.00 40.69 81 ASN A CA 1
ATOM 575 C C . ASN A 1 81 ? -37.748 4.087 38.719 1.00 40.69 81 ASN A C 1
ATOM 577 O O . ASN A 1 81 ? -36.769 4.259 39.477 1.00 40.69 81 ASN A O 1
#

Solvent-accessible surface area (backbone atoms only — not comparable to full-atom values): 4748 Å² total; per-residue (Å²): 106,72,63,53,46,49,50,6,52,77,70,28,37,72,34,77,47,75,47,70,48,92,87,72,89,49,68,52,79,47,78,30,77,25,54,72,41,70,69,56,52,50,53,51,50,52,52,53,50,51,54,48,53,53,51,51,52,50,52,50,53,53,50,51,53,58,54,57,72,69,52,53,80,74,60,62,59,62,77,75,110

Nearest PDB structures (foldseek):
  2zfw-assembly1_B  TM=3.154E-01  e=3.348E+00  Synechococcus sp.
  6q6y-assembly1_A  TM=5.184E-01  e=9.532E+00  Mus musculus

pLDDT: mean 73.12, std 10.75, range [40.69, 90.75]

Secondary structure (DSSP, 8-state):
-HHHHHHHHHHTS-EEEEEEPTTSS-EEEEEEPPPPPHHHHHHHHHHHHHHHHHHHHHHHHHHHHHHHTTS-HHHHTGGG-

Foldseek 3Di:
DVVQLVCLAVVQAKGWDWAADPPGPDIDIDIHGYHHDPVRVVVVVVVVVVVVVVVVVVVVVVVVVVVVVPDDPVVVVVVVD